Protein AF-G0QEQ3-F1 (afdb_monomer_lite)

Structure (mmCIF, N/CA/C/O backbone):
data_AF-G0QEQ3-F1
#
_entry.id   AF-G0QEQ3-F1
#
loop_
_atom_site.group_PDB
_atom_site.id
_atom_site.type_symbol
_atom_site.label_atom_id
_atom_site.label_alt_id
_atom_site.label_comp_id
_atom_site.label_asym_id
_atom_site.label_entity_id
_atom_site.label_seq_id
_atom_site.pdbx_PDB_ins_code
_atom_site.Cartn_x
_atom_site.Cartn_y
_atom_site.Cartn_z
_atom_site.occupancy
_atom_site.B_iso_or_equiv
_atom_site.auth_seq_id
_atom_site.auth_comp_id
_atom_site.auth_asym_id
_atom_site.auth_atom_id
_atom_site.pdbx_PDB_model_num
ATOM 1 N N . PHE A 1 1 ? 14.636 8.320 -9.887 1.00 86.25 1 PHE A N 1
ATOM 2 C CA . PHE A 1 1 ? 13.971 7.640 -8.764 1.00 86.25 1 PHE A CA 1
ATOM 3 C C . PHE A 1 1 ? 12.941 8.553 -8.112 1.00 86.25 1 PHE A C 1
ATOM 5 O O . PHE A 1 1 ? 13.283 9.665 -7.719 1.00 86.25 1 PHE A O 1
ATOM 12 N N . PHE A 1 2 ? 11.698 8.085 -8.017 1.00 93.50 2 PHE A N 1
ATOM 13 C CA . PHE A 1 2 ? 10.614 8.705 -7.258 1.00 93.50 2 PHE A CA 1
ATOM 14 C C . PHE A 1 2 ? 10.018 7.631 -6.348 1.00 93.50 2 PHE A C 1
ATOM 16 O O . PHE A 1 2 ? 9.804 6.509 -6.794 1.00 93.50 2 PHE A O 1
ATOM 23 N N . ALA A 1 3 ? 9.765 7.975 -5.089 1.00 95.00 3 ALA A N 1
ATOM 24 C CA . ALA A 1 3 ? 9.077 7.113 -4.143 1.00 95.00 3 ALA A CA 1
ATOM 25 C C . ALA A 1 3 ? 8.205 7.965 -3.224 1.00 95.00 3 ALA A C 1
ATOM 27 O O . ALA A 1 3 ? 8.575 9.081 -2.850 1.00 95.00 3 ALA A O 1
ATOM 28 N N . VAL A 1 4 ? 7.052 7.418 -2.855 1.00 96.12 4 VAL A N 1
ATOM 29 C CA . VAL A 1 4 ? 6.085 8.043 -1.957 1.00 96.12 4 VAL A CA 1
ATOM 30 C C . VAL A 1 4 ? 5.490 6.970 -1.051 1.00 96.12 4 VAL A C 1
ATOM 32 O O . VAL A 1 4 ? 5.276 5.843 -1.483 1.00 96.12 4 VAL A O 1
ATOM 35 N N . VAL A 1 5 ? 5.245 7.322 0.212 1.00 96.06 5 VAL A N 1
ATOM 36 C CA . VAL A 1 5 ? 4.619 6.441 1.205 1.00 96.06 5 VAL A CA 1
ATOM 37 C C . VAL A 1 5 ? 3.366 7.119 1.740 1.00 96.06 5 VAL A C 1
ATOM 39 O O . VAL A 1 5 ? 3.418 8.256 2.218 1.00 96.06 5 VAL A O 1
ATOM 42 N N . PHE A 1 6 ? 2.240 6.411 1.689 1.00 96.06 6 PHE A N 1
ATOM 43 C CA . PHE A 1 6 ? 0.956 6.887 2.187 1.00 96.06 6 PHE A CA 1
ATOM 44 C C . PHE A 1 6 ? 0.639 6.280 3.556 1.00 96.06 6 PHE A C 1
ATOM 46 O O . PHE A 1 6 ? 0.188 5.149 3.658 1.00 96.06 6 PHE A O 1
ATOM 53 N N . MET A 1 7 ? 0.812 7.060 4.623 1.00 95.62 7 MET A N 1
ATOM 54 C CA . MET A 1 7 ? 0.607 6.577 6.002 1.00 95.62 7 MET A CA 1
ATOM 55 C C . MET A 1 7 ? -0.842 6.673 6.502 1.00 95.62 7 MET A C 1
ATOM 57 O O . MET A 1 7 ? -1.143 6.292 7.629 1.00 95.62 7 MET A O 1
ATOM 61 N N . GLN A 1 8 ? -1.744 7.295 5.742 1.00 94.75 8 GLN A N 1
ATOM 62 C CA . GLN A 1 8 ? -3.052 7.663 6.288 1.00 94.75 8 GLN A CA 1
ATOM 63 C C . GLN A 1 8 ? -3.993 6.461 6.426 1.00 94.75 8 GLN A C 1
ATOM 65 O O . GLN A 1 8 ? -4.757 6.404 7.387 1.00 94.75 8 GLN A O 1
ATOM 70 N N . LEU A 1 9 ? -3.919 5.505 5.495 1.00 95.06 9 LEU A N 1
ATOM 71 C CA . LEU A 1 9 ? -4.742 4.296 5.527 1.00 95.06 9 LEU A CA 1
ATOM 72 C C . LEU A 1 9 ? -4.409 3.422 6.744 1.00 95.06 9 LEU A C 1
ATOM 74 O O . LEU A 1 9 ? -5.322 2.917 7.392 1.00 95.06 9 LEU A O 1
ATOM 78 N N . ASP A 1 10 ? -3.126 3.339 7.094 1.00 95.06 10 ASP A N 1
ATOM 79 C CA . ASP A 1 10 ? -2.622 2.684 8.303 1.00 95.06 10 ASP A CA 1
ATOM 80 C C . ASP A 1 10 ? -3.246 3.280 9.578 1.00 95.06 10 ASP A C 1
ATOM 82 O O . ASP A 1 10 ? -3.951 2.609 10.332 1.00 95.06 10 ASP A O 1
ATOM 86 N N . ARG A 1 11 ? -3.111 4.597 9.755 1.00 94.50 11 ARG A N 1
ATOM 87 C CA . ARG A 1 11 ? -3.634 5.303 10.935 1.00 94.50 11 ARG A CA 1
ATOM 88 C C . ARG A 1 11 ? -5.143 5.182 11.074 1.00 94.50 11 ARG A C 1
ATOM 90 O O . ARG A 1 11 ? -5.646 4.995 12.176 1.00 94.50 11 ARG A O 1
ATOM 97 N N . VAL A 1 12 ? -5.878 5.331 9.974 1.00 96.12 12 VAL A N 1
ATOM 98 C CA . VAL A 1 12 ? -7.339 5.197 10.003 1.00 96.12 12 VAL A CA 1
ATOM 99 C C . VAL A 1 12 ? -7.726 3.768 10.371 1.00 96.12 12 VAL A C 1
ATOM 101 O O . VAL A 1 12 ? -8.605 3.585 11.209 1.00 96.12 12 VAL A O 1
ATOM 104 N N . SER A 1 13 ? -7.040 2.773 9.809 1.00 95.75 13 SER A N 1
ATOM 105 C CA . SER A 1 13 ? -7.289 1.364 10.115 1.00 95.75 13 SER A CA 1
ATOM 106 C C . SER A 1 13 ? -7.010 1.042 11.578 1.00 95.75 13 SER A C 1
ATOM 108 O O . SER A 1 13 ? -7.795 0.335 12.191 1.00 95.75 13 SER A O 1
ATOM 110 N N . HIS A 1 14 ? -5.990 1.636 12.194 1.00 95.44 14 HIS A N 1
ATOM 111 C CA . HIS A 1 14 ? -5.749 1.475 13.626 1.00 95.44 14 HIS A CA 1
ATOM 112 C C . HIS A 1 14 ? -6.899 1.962 14.515 1.00 95.44 14 HIS A C 1
ATOM 114 O O . HIS A 1 14 ? -7.240 1.280 15.478 1.00 95.44 14 HIS A O 1
ATOM 120 N N . PHE A 1 15 ? -7.498 3.119 14.222 1.00 95.94 15 PHE A N 1
ATOM 121 C CA . PHE A 1 15 ? -8.515 3.728 15.095 1.00 95.94 15 PHE A CA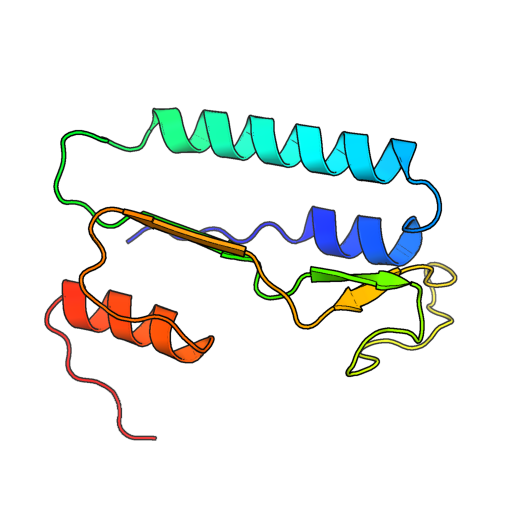 1
ATOM 122 C C . PHE A 1 15 ? -9.960 3.366 14.747 1.00 95.94 15 PHE A C 1
ATOM 124 O O . PHE A 1 15 ? -10.826 3.524 15.599 1.00 95.94 15 PHE A O 1
ATOM 131 N N . TYR A 1 16 ? -10.225 2.931 13.515 1.00 96.56 16 TYR A N 1
ATOM 132 C CA . TYR A 1 16 ? -11.586 2.744 13.007 1.00 96.56 16 TYR A CA 1
ATOM 133 C C . TYR A 1 16 ? -11.784 1.408 12.291 1.00 96.56 16 TYR A C 1
ATOM 135 O O . TYR A 1 16 ? -12.660 1.283 11.435 1.00 96.56 16 TYR A O 1
ATOM 143 N N . TRP A 1 17 ? -10.956 0.405 12.590 1.00 96.12 17 TRP A N 1
ATOM 144 C CA . TRP A 1 17 ? -11.026 -0.902 11.942 1.00 96.12 17 TRP A CA 1
ATOM 145 C C . TRP A 1 17 ? -12.425 -1.512 11.962 1.00 96.12 17 TRP A C 1
ATOM 147 O O . TRP A 1 17 ? -12.801 -2.199 11.011 1.00 96.12 17 TRP A O 1
ATOM 157 N N . ASN A 1 18 ? -13.195 -1.293 13.028 1.00 95.88 18 ASN A N 1
ATOM 158 C CA . ASN A 1 18 ? -14.517 -1.884 13.186 1.00 95.88 18 ASN A CA 1
ATOM 159 C C . ASN A 1 18 ? -15.606 -1.163 12.382 1.00 95.88 18 ASN A C 1
ATOM 161 O O . ASN A 1 18 ? -16.659 -1.752 12.126 1.00 95.88 18 ASN A O 1
ATOM 165 N N . ASP A 1 19 ? -15.342 0.048 11.888 1.00 97.69 19 ASP A N 1
ATOM 166 C CA . ASP A 1 19 ? -16.189 0.735 10.915 1.00 97.69 19 ASP A CA 1
ATOM 167 C C . ASP A 1 19 ? -15.795 0.335 9.482 1.00 97.69 19 ASP A C 1
ATOM 169 O O . ASP A 1 19 ? -15.066 1.030 8.772 1.00 97.69 19 ASP A O 1
ATOM 173 N N . LYS A 1 20 ? -16.268 -0.838 9.045 1.00 96.38 20 LYS A N 1
ATOM 174 C CA . LYS A 1 20 ? -15.904 -1.404 7.733 1.00 96.38 20 LYS A CA 1
ATOM 175 C C . LYS A 1 20 ? -16.331 -0.528 6.550 1.00 96.38 20 LYS A C 1
ATOM 177 O O . LYS A 1 20 ? -15.663 -0.568 5.516 1.00 96.38 20 LYS A O 1
ATOM 182 N N . ASP A 1 21 ? -17.392 0.265 6.696 1.00 98.31 21 ASP A N 1
ATOM 183 C CA . ASP A 1 21 ? -17.839 1.193 5.654 1.00 98.31 21 ASP A CA 1
ATOM 184 C C . ASP A 1 21 ? -16.866 2.373 5.523 1.00 98.31 21 ASP A C 1
ATOM 186 O O . ASP A 1 21 ? -16.453 2.704 4.407 1.00 98.31 21 ASP A O 1
ATOM 190 N N . LEU A 1 22 ? -16.432 2.949 6.651 1.00 97.94 22 LEU A N 1
ATOM 191 C CA . LEU A 1 22 ? -15.403 3.989 6.671 1.00 97.94 22 LEU A CA 1
ATOM 192 C C . LEU A 1 22 ? -14.078 3.468 6.106 1.00 97.94 22 LEU A C 1
ATOM 194 O O . LEU A 1 22 ? -13.482 4.118 5.247 1.00 97.94 22 LEU A O 1
ATOM 198 N N . ILE A 1 23 ? -13.628 2.286 6.537 1.00 97.81 23 ILE A N 1
ATOM 199 C CA . ILE A 1 23 ? -12.398 1.670 6.021 1.00 97.81 23 ILE A CA 1
ATOM 200 C C . ILE A 1 23 ? -12.479 1.501 4.504 1.00 97.81 23 ILE A C 1
ATOM 202 O O . ILE A 1 23 ? -11.574 1.936 3.790 1.00 97.81 23 ILE A O 1
ATOM 206 N N . LEU A 1 24 ? -13.578 0.949 3.984 1.00 98.00 24 LEU A N 1
ATOM 207 C CA . LEU A 1 24 ? -13.765 0.788 2.544 1.00 98.00 24 LEU A CA 1
ATOM 208 C C . LEU A 1 24 ? -13.732 2.129 1.793 1.00 98.00 24 LEU A C 1
ATOM 210 O O . LEU A 1 24 ? -13.182 2.198 0.693 1.00 98.00 24 LEU A O 1
ATOM 214 N N . GLU A 1 25 ? -14.294 3.198 2.362 1.00 98.38 25 GLU A N 1
ATOM 215 C CA . GLU A 1 25 ? -14.198 4.540 1.778 1.00 98.38 25 GLU A CA 1
ATOM 216 C C . GLU A 1 25 ? -12.738 5.001 1.661 1.00 98.38 25 GLU A C 1
ATOM 218 O O . GLU A 1 25 ? -12.337 5.522 0.620 1.00 98.38 25 GLU A O 1
ATOM 223 N N . TRP A 1 26 ? -11.922 4.777 2.690 1.00 97.94 26 TRP A N 1
ATOM 224 C CA . TRP A 1 26 ? -10.505 5.142 2.671 1.00 97.94 26 TRP A CA 1
ATOM 225 C C . TRP A 1 26 ? -9.683 4.322 1.675 1.00 97.94 26 TRP A C 1
ATOM 227 O O . TRP A 1 26 ? -8.842 4.898 0.984 1.00 97.94 26 TRP A O 1
ATOM 237 N N . TYR A 1 27 ? -9.961 3.023 1.532 1.00 97.06 27 TYR A N 1
ATOM 238 C CA . TYR A 1 27 ? -9.353 2.207 0.474 1.00 97.06 27 TYR A CA 1
ATOM 239 C C . TYR A 1 27 ? -9.707 2.737 -0.923 1.00 97.06 27 TYR A C 1
ATOM 241 O O . TYR A 1 27 ? -8.826 2.848 -1.768 1.00 97.06 27 TYR A O 1
ATOM 249 N N . ARG A 1 28 ? -10.963 3.146 -1.160 1.00 98.38 28 ARG A N 1
ATOM 250 C CA . ARG A 1 28 ? -11.378 3.753 -2.440 1.00 98.38 28 ARG A CA 1
ATOM 251 C C . ARG A 1 28 ? -10.668 5.075 -2.729 1.00 98.38 28 ARG A C 1
ATOM 253 O O . ARG A 1 28 ? -10.266 5.301 -3.861 1.00 98.38 28 ARG A O 1
ATOM 260 N N . LYS A 1 29 ? -10.489 5.934 -1.719 1.00 97.88 29 LYS A N 1
ATOM 261 C CA . LYS A 1 29 ? -9.714 7.179 -1.878 1.00 97.88 29 LYS A CA 1
ATOM 262 C C . LYS A 1 29 ? -8.253 6.889 -2.229 1.00 97.88 29 LYS A C 1
ATOM 264 O O . LYS A 1 29 ? -7.670 7.610 -3.026 1.00 97.88 29 LYS A O 1
ATOM 269 N N . MET A 1 30 ? -7.660 5.855 -1.627 1.00 96.75 30 MET A N 1
ATOM 270 C CA . MET A 1 30 ? -6.286 5.456 -1.940 1.00 96.75 30 MET A CA 1
ATOM 271 C C . MET A 1 30 ? -6.163 4.927 -3.372 1.00 96.75 30 MET A C 1
ATOM 273 O O . MET A 1 30 ? -5.212 5.274 -4.061 1.00 96.75 30 MET A O 1
ATOM 277 N N . ASP A 1 31 ? -7.136 4.131 -3.818 1.00 97.31 31 ASP A N 1
ATOM 278 C CA . ASP A 1 31 ? -7.219 3.629 -5.194 1.00 97.31 31 ASP A CA 1
ATOM 279 C C . ASP A 1 31 ? -7.331 4.773 -6.217 1.00 97.31 31 ASP A C 1
ATOM 281 O O . ASP A 1 31 ? -6.594 4.789 -7.197 1.00 97.31 31 ASP A O 1
ATOM 285 N N . GLU A 1 32 ? -8.165 5.784 -5.946 1.00 98.25 32 GLU A N 1
ATOM 286 C CA . GLU A 1 32 ? -8.279 6.994 -6.776 1.00 98.25 32 GLU A CA 1
ATOM 287 C C . GLU A 1 32 ? -6.945 7.755 -6.863 1.00 98.25 32 GLU A C 1
ATOM 289 O O . GLU A 1 32 ? -6.465 8.028 -7.961 1.00 98.25 32 GLU A O 1
ATOM 294 N N . VAL A 1 33 ? -6.293 8.017 -5.722 1.00 97.50 33 VAL A N 1
ATOM 295 C CA . VAL A 1 33 ? -4.981 8.692 -5.673 1.00 97.50 33 VAL A CA 1
ATOM 296 C C . VAL A 1 33 ? -3.900 7.887 -6.399 1.00 97.50 33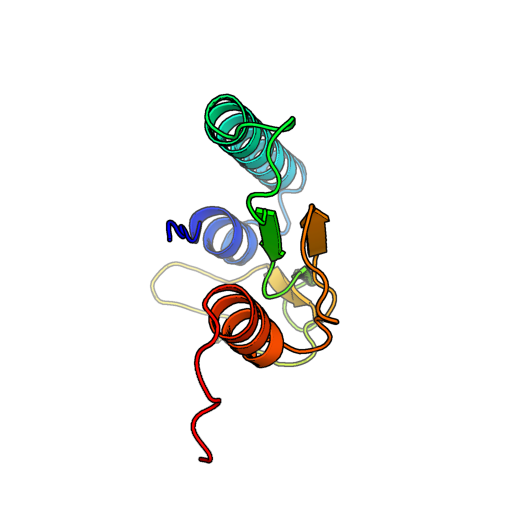 VAL A C 1
ATOM 298 O O . VAL A 1 33 ? -3.066 8.461 -7.100 1.00 97.50 33 VAL A O 1
ATOM 301 N N . LEU A 1 34 ? -3.892 6.561 -6.244 1.00 96.94 34 LEU A N 1
ATOM 302 C CA . LEU A 1 34 ? -2.974 5.692 -6.975 1.00 96.94 34 LEU A CA 1
ATOM 303 C C . LEU A 1 34 ? -3.247 5.762 -8.482 1.00 96.94 34 LEU A C 1
ATOM 305 O O . LEU A 1 34 ? -2.300 5.875 -9.255 1.00 96.94 34 LEU A O 1
ATOM 309 N N . GLY A 1 35 ? -4.516 5.743 -8.892 1.00 98.00 35 GLY A N 1
ATOM 310 C CA . GLY A 1 35 ? -4.929 5.921 -10.282 1.00 98.00 35 GLY A CA 1
ATOM 311 C C . GLY A 1 35 ? -4.394 7.220 -10.882 1.00 98.00 35 GLY A C 1
ATOM 312 O O . GLY A 1 35 ? -3.730 7.174 -11.914 1.00 98.00 35 GLY A O 1
ATOM 313 N N . GLU A 1 36 ? -4.592 8.349 -10.196 1.00 97.94 36 GLU A N 1
ATOM 314 C CA . GLU A 1 36 ? -4.070 9.661 -10.610 1.00 97.94 36 GLU A CA 1
ATOM 315 C C . GLU A 1 36 ? -2.537 9.666 -10.734 1.00 97.94 36 GLU A C 1
ATOM 317 O O . GLU A 1 36 ? -1.985 10.195 -11.698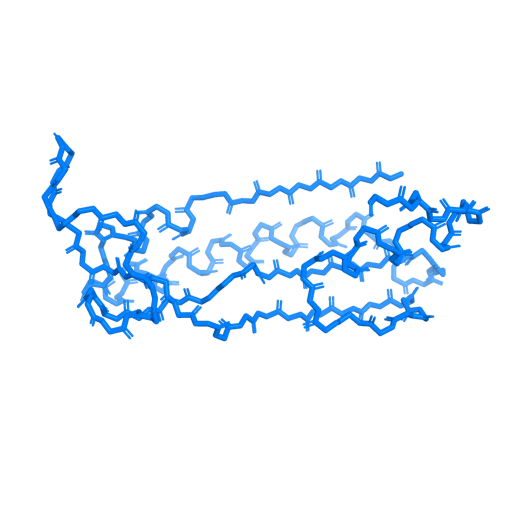 1.00 97.94 36 GLU A O 1
ATOM 322 N N . LEU A 1 37 ? -1.819 9.045 -9.791 1.00 96.69 37 LEU A N 1
ATOM 323 C CA . LEU A 1 37 ? -0.360 8.929 -9.878 1.00 96.69 37 LEU A CA 1
ATOM 324 C C . LEU A 1 37 ? 0.085 8.094 -11.082 1.00 96.69 37 LEU A C 1
ATOM 326 O O . LEU A 1 37 ? 1.073 8.435 -11.736 1.00 96.69 37 LEU A O 1
ATOM 330 N N . LEU A 1 38 ? -0.632 7.010 -11.377 1.00 96.88 38 LEU A N 1
ATOM 331 C CA . LEU A 1 38 ? -0.321 6.122 -12.493 1.00 96.88 38 LEU A CA 1
ATOM 332 C C . LEU A 1 38 ? -0.572 6.777 -13.858 1.00 96.88 38 LEU A C 1
ATOM 334 O O . LEU A 1 38 ? 0.077 6.379 -14.821 1.00 96.88 38 LEU A O 1
ATOM 338 N N . GLU A 1 39 ? -1.408 7.816 -13.962 1.00 97.31 39 GLU A N 1
ATOM 339 C CA . GLU A 1 39 ? -1.548 8.606 -15.202 1.00 97.31 39 GLU A CA 1
ATOM 340 C C . GLU A 1 39 ? -0.233 9.278 -15.633 1.00 97.31 39 GLU A C 1
ATOM 342 O O . GLU A 1 39 ? -0.044 9.595 -16.809 1.00 97.31 39 GLU A O 1
ATOM 347 N N . HIS A 1 40 ? 0.689 9.494 -14.692 1.00 95.50 40 HIS A N 1
ATOM 348 C CA . HIS A 1 40 ? 2.004 10.076 -14.954 1.00 95.50 40 HIS A CA 1
ATOM 349 C C . HIS A 1 40 ? 3.091 9.039 -15.257 1.00 95.50 40 HIS A C 1
ATOM 351 O O . HIS A 1 40 ? 4.217 9.422 -15.585 1.00 95.50 40 HIS A O 1
ATOM 357 N N . TYR A 1 41 ? 2.782 7.748 -15.144 1.00 95.69 41 TYR A N 1
ATOM 358 C CA . TYR A 1 41 ? 3.708 6.670 -15.461 1.00 95.69 41 TYR A CA 1
ATOM 359 C C . TYR A 1 41 ? 3.561 6.248 -16.930 1.00 95.69 41 TYR A C 1
ATOM 361 O O . TYR A 1 41 ? 2.464 5.962 -17.411 1.00 95.69 41 TYR A O 1
ATOM 369 N N . ASP A 1 42 ? 4.682 6.195 -17.653 1.00 96.00 42 ASP A N 1
ATOM 370 C CA . ASP A 1 42 ? 4.712 5.726 -19.038 1.00 96.00 42 ASP A CA 1
ATOM 371 C C . ASP A 1 42 ? 4.701 4.191 -19.080 1.00 96.00 42 ASP A C 1
ATOM 373 O O . ASP A 1 42 ? 5.738 3.534 -18.964 1.00 96.00 42 ASP A O 1
ATOM 377 N N . PHE A 1 43 ? 3.510 3.615 -19.252 1.00 95.62 43 PHE A N 1
ATOM 378 C CA . PHE A 1 43 ? 3.311 2.166 -19.301 1.00 95.62 43 PHE A CA 1
ATOM 379 C C . PHE A 1 43 ? 3.937 1.472 -20.519 1.00 95.62 43 PHE A C 1
ATOM 381 O O . PHE A 1 43 ? 4.054 0.241 -20.483 1.00 95.62 43 PHE A O 1
ATOM 388 N N . ASP A 1 44 ? 4.323 2.209 -21.560 1.00 96.25 44 ASP A N 1
ATOM 389 C CA . ASP A 1 44 ? 5.000 1.659 -22.740 1.00 96.25 44 ASP A CA 1
ATOM 390 C C . ASP A 1 44 ? 6.533 1.699 -22.601 1.00 96.25 44 ASP A C 1
ATOM 392 O O . ASP A 1 44 ? 7.245 1.148 -23.443 1.00 96.25 44 ASP A O 1
ATOM 396 N N . SER A 1 45 ? 7.047 2.325 -21.537 1.00 95.38 45 SER A N 1
ATOM 397 C CA . SER A 1 45 ? 8.473 2.348 -21.212 1.00 95.38 45 SER A CA 1
ATOM 398 C C . SER A 1 45 ? 8.938 1.088 -20.470 1.00 95.38 45 SER A C 1
ATOM 400 O O . SER A 1 45 ? 8.138 0.320 -19.925 1.00 95.38 45 SER A O 1
ATOM 402 N N . ASP A 1 46 ? 10.260 0.920 -20.397 1.00 93.56 46 ASP A N 1
ATOM 403 C CA . ASP A 1 46 ? 10.927 -0.107 -19.587 1.00 93.56 46 ASP A CA 1
ATOM 404 C C . ASP A 1 46 ? 11.212 0.369 -18.145 1.00 93.56 46 ASP A C 1
ATOM 406 O O . ASP A 1 46 ? 11.905 -0.312 -17.391 1.00 93.56 46 ASP A O 1
ATOM 410 N N . GLU A 1 47 ? 10.695 1.535 -17.732 1.00 94.19 47 GLU A N 1
ATOM 411 C CA . GLU A 1 47 ? 10.917 2.051 -16.377 1.00 94.19 47 GLU A CA 1
ATOM 412 C C . GLU A 1 47 ? 10.244 1.141 -15.334 1.00 94.19 47 GLU A C 1
ATOM 414 O O . GLU A 1 47 ? 9.094 0.730 -15.531 1.00 94.19 47 GLU A O 1
ATOM 419 N N . PRO A 1 48 ? 10.913 0.815 -14.216 1.00 95.75 48 PRO A N 1
ATOM 420 C CA . PRO A 1 48 ? 10.355 -0.051 -13.189 1.00 95.75 48 PRO A CA 1
ATOM 421 C C . PRO A 1 48 ? 9.228 0.644 -12.418 1.00 95.75 48 PRO A C 1
ATOM 423 O O . PRO A 1 48 ? 9.331 1.811 -12.034 1.00 95.75 48 PRO A O 1
ATOM 426 N N . LEU A 1 49 ? 8.168 -0.108 -12.127 1.00 97.31 49 LEU A N 1
ATOM 427 C CA . LEU A 1 49 ? 7.088 0.285 -11.224 1.00 97.31 49 LEU A CA 1
ATOM 428 C C . LEU A 1 49 ? 6.953 -0.761 -10.121 1.00 97.31 49 LEU A C 1
ATOM 430 O O . LEU A 1 49 ? 6.816 -1.954 -10.396 1.00 97.31 49 LEU A O 1
ATOM 434 N N . ILE A 1 50 ? 6.945 -0.291 -8.876 1.00 97.38 50 ILE A N 1
ATOM 435 C CA . ILE A 1 50 ? 6.666 -1.097 -7.690 1.00 97.38 50 ILE A CA 1
ATOM 436 C C . ILE A 1 50 ? 5.565 -0.388 -6.905 1.00 97.38 50 ILE A C 1
ATOM 438 O O . ILE A 1 50 ? 5.740 0.752 -6.476 1.00 97.38 50 ILE A O 1
ATOM 442 N N . VAL A 1 51 ? 4.443 -1.074 -6.707 1.00 97.19 51 VAL A N 1
ATOM 443 C CA . VAL A 1 51 ? 3.386 -0.677 -5.773 1.00 97.19 51 VAL A CA 1
ATOM 444 C C . VAL A 1 51 ? 3.317 -1.750 -4.699 1.00 97.19 51 VAL A C 1
ATOM 446 O O . VAL A 1 51 ? 3.091 -2.919 -5.009 1.00 97.19 51 VAL A O 1
ATOM 449 N N . LEU A 1 52 ? 3.534 -1.367 -3.443 1.00 96.56 52 LEU A N 1
ATOM 450 C CA . LEU A 1 52 ? 3.553 -2.310 -2.332 1.00 96.56 52 LEU A CA 1
ATOM 451 C C . LEU A 1 52 ? 2.859 -1.756 -1.089 1.00 96.56 52 LEU A C 1
ATOM 453 O O . LEU A 1 52 ? 2.812 -0.543 -0.884 1.00 96.56 52 LEU A O 1
ATOM 457 N N . SER A 1 53 ? 2.365 -2.670 -0.259 1.00 95.25 53 SER A N 1
ATOM 458 C CA . SER A 1 53 ? 2.070 -2.436 1.155 1.00 95.25 53 SER A CA 1
ATOM 459 C C . SER A 1 53 ? 3.149 -3.133 1.974 1.00 95.25 53 SER A C 1
ATOM 461 O O . SER A 1 53 ? 3.577 -4.220 1.603 1.00 95.25 53 SER A O 1
ATOM 463 N N . ASP A 1 54 ? 3.611 -2.538 3.065 1.00 91.69 54 ASP A N 1
ATOM 464 C CA . ASP A 1 54 ? 4.587 -3.162 3.967 1.00 91.69 54 ASP A CA 1
ATOM 465 C C . ASP A 1 54 ? 3.937 -4.185 4.910 1.00 91.69 54 ASP A C 1
ATOM 467 O O . ASP A 1 54 ? 4.602 -5.109 5.377 1.00 91.69 54 ASP A O 1
ATOM 471 N N . HIS A 1 55 ? 2.631 -4.050 5.149 1.00 92.81 55 HIS A N 1
ATOM 472 C CA . HIS A 1 55 ? 1.805 -5.008 5.880 1.00 92.81 55 HIS A CA 1
ATOM 473 C C . HIS A 1 55 ? 0.322 -4.898 5.491 1.00 92.81 55 HIS A C 1
ATOM 475 O O . HIS A 1 55 ? -0.086 -4.038 4.706 1.00 92.81 55 HIS A O 1
ATOM 481 N N . GLY A 1 56 ? -0.498 -5.779 6.053 1.00 93.12 56 GLY A N 1
ATOM 482 C CA . GLY A 1 56 ? -1.955 -5.746 5.984 1.00 93.12 56 GLY A CA 1
ATOM 483 C C . GLY A 1 56 ? -2.560 -5.327 7.320 1.00 93.12 56 GLY A C 1
ATOM 484 O O . GLY A 1 56 ? -1.861 -4.848 8.216 1.00 93.12 56 GLY A O 1
ATOM 485 N N . PHE A 1 57 ? -3.865 -5.547 7.483 1.00 94.06 57 PHE A N 1
ATOM 486 C CA . PHE A 1 57 ? -4.585 -5.243 8.721 1.00 94.06 57 PHE A CA 1
ATOM 487 C C . PHE A 1 57 ? -5.478 -6.394 9.184 1.00 94.06 57 PHE A C 1
ATOM 489 O O . PHE A 1 57 ? -6.096 -7.092 8.379 1.00 94.06 57 PHE A O 1
ATOM 496 N N . ALA A 1 58 ? -5.562 -6.552 10.502 1.00 93.12 58 ALA A N 1
ATOM 497 C CA . ALA A 1 58 ? -6.425 -7.485 11.210 1.00 93.12 58 ALA A CA 1
ATOM 498 C C . ALA A 1 58 ? -7.077 -6.802 12.421 1.00 93.12 58 ALA A C 1
ATOM 500 O O . ALA A 1 58 ? -6.774 -5.655 12.752 1.00 93.12 58 ALA A O 1
ATOM 501 N N . GLU A 1 59 ? -7.994 -7.512 13.083 1.00 93.38 59 GLU A N 1
ATOM 502 C CA . GLU A 1 59 ? -8.561 -7.048 14.353 1.00 93.38 59 GLU A CA 1
ATOM 503 C C . GLU A 1 59 ? -7.455 -6.840 15.392 1.00 93.38 59 GLU A C 1
ATOM 505 O O . GLU A 1 59 ? -6.468 -7.583 15.422 1.00 93.38 59 GLU A O 1
ATOM 510 N N . PHE A 1 60 ? -7.637 -5.865 16.282 1.00 91.81 60 PHE A N 1
ATOM 511 C CA . PHE A 1 60 ? -6.711 -5.655 17.384 1.00 91.81 60 PHE A CA 1
ATOM 512 C C . PHE A 1 60 ? -6.454 -6.951 18.174 1.00 91.81 60 PHE A C 1
ATOM 514 O O . PHE A 1 60 ? -7.380 -7.670 18.560 1.00 91.81 60 PHE A O 1
ATOM 521 N N . GLY A 1 61 ? -5.175 -7.263 18.407 1.00 87.69 61 GLY A N 1
ATOM 522 C CA . GLY A 1 61 ? -4.744 -8.483 19.095 1.00 87.69 61 GLY A CA 1
ATOM 523 C C . GLY A 1 61 ? -4.755 -9.758 18.240 1.00 87.69 61 GLY A C 1
ATOM 524 O O . GLY A 1 61 ? -4.378 -10.816 18.740 1.00 87.69 61 GLY A O 1
ATOM 525 N N . GLN A 1 62 ? -5.162 -9.681 16.968 1.00 88.62 62 GLN A N 1
ATOM 526 C CA . GLN A 1 62 ? -5.001 -10.768 15.992 1.00 88.62 62 GLN A CA 1
ATOM 527 C C . GLN A 1 62 ? -3.747 -10.609 15.127 1.00 88.62 62 GLN A C 1
ATOM 529 O O . GLN A 1 62 ? -3.400 -11.529 14.386 1.00 88.62 62 GLN A O 1
ATOM 534 N N . GLY A 1 63 ? -3.064 -9.467 15.224 1.00 82.75 63 GLY A N 1
ATOM 535 C CA . GLY A 1 63 ? -1.791 -9.253 14.558 1.00 82.75 63 GLY A CA 1
ATOM 536 C C . GLY A 1 63 ? -0.703 -10.189 15.081 1.00 82.75 63 GLY A C 1
ATOM 537 O O . GLY A 1 63 ? -0.673 -10.555 16.258 1.00 82.75 63 GLY A O 1
ATOM 538 N N . ARG A 1 64 ? 0.224 -10.581 14.199 1.00 78.06 64 ARG A N 1
ATOM 539 C CA . ARG A 1 64 ? 1.359 -11.448 14.569 1.00 78.06 64 ARG A CA 1
ATOM 540 C C . ARG A 1 64 ? 2.261 -10.788 15.612 1.00 78.06 64 ARG A C 1
ATOM 542 O O . ARG A 1 64 ? 2.830 -11.470 16.465 1.00 78.06 64 ARG A O 1
ATOM 549 N N . VAL A 1 65 ? 2.408 -9.470 15.518 1.00 75.56 65 VAL A N 1
ATOM 550 C CA . VAL A 1 65 ? 3.162 -8.643 16.454 1.00 75.56 65 VAL A CA 1
ATOM 551 C C . VAL A 1 65 ? 2.308 -7.435 16.785 1.00 75.56 65 VAL A C 1
ATOM 553 O O . VAL A 1 65 ? 1.981 -6.660 15.896 1.00 75.56 65 VAL A O 1
ATOM 556 N N . GLN A 1 66 ? 2.003 -7.260 18.067 1.00 77.94 66 GLN A N 1
ATOM 557 C CA . GLN A 1 66 ? 1.367 -6.043 18.544 1.00 77.94 66 GLN A CA 1
ATOM 558 C C . GLN A 1 66 ? 2.400 -4.913 18.553 1.00 77.94 66 GLN A C 1
ATOM 560 O O . GLN A 1 66 ? 3.336 -4.919 19.359 1.00 77.94 66 GLN A O 1
ATOM 565 N N . THR A 1 67 ? 2.243 -3.951 17.648 1.00 72.25 67 THR A N 1
ATOM 566 C CA . THR A 1 67 ? 3.183 -2.829 17.492 1.00 72.25 67 THR A CA 1
ATOM 567 C C . THR A 1 67 ? 2.859 -1.661 18.424 1.00 72.25 67 THR A C 1
ATOM 569 O O . THR A 1 67 ? 3.761 -0.915 18.814 1.00 72.25 67 THR A O 1
ATOM 572 N N . LEU A 1 68 ? 1.592 -1.524 18.837 1.00 81.88 68 LEU A N 1
ATOM 573 C CA . LEU A 1 68 ? 1.085 -0.406 19.635 1.00 81.88 68 LEU A CA 1
ATOM 574 C 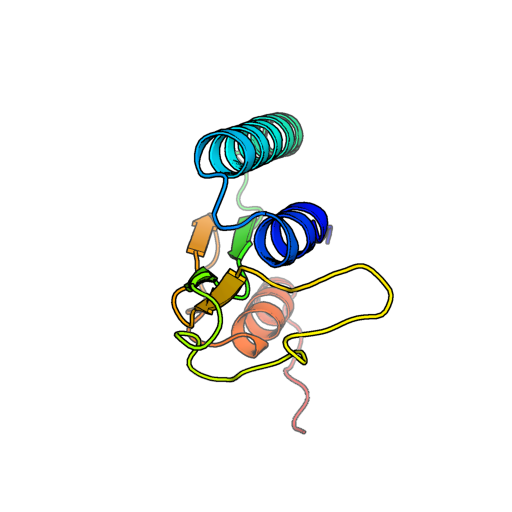C . LEU A 1 68 ? 0.234 -0.866 20.836 1.00 81.88 68 LEU A C 1
ATOM 576 O O . LEU A 1 68 ? -0.423 -1.910 20.781 1.00 81.88 68 LEU A O 1
ATOM 580 N N . PRO A 1 69 ? 0.213 -0.100 21.947 1.00 86.19 69 PRO A N 1
ATOM 581 C CA . PRO A 1 69 ? -0.680 -0.383 23.069 1.00 86.19 69 PRO A CA 1
ATOM 582 C C . PRO A 1 69 ? -2.150 -0.168 22.677 1.00 86.19 69 PRO A C 1
ATOM 584 O O . PRO A 1 69 ? -2.455 0.706 21.872 1.00 86.19 69 PRO A O 1
ATOM 587 N N . GLU A 1 70 ? -3.061 -0.925 23.299 1.00 87.75 70 GLU A N 1
ATOM 588 C CA . GLU A 1 70 ? -4.515 -0.820 23.065 1.00 87.75 70 GLU A CA 1
ATOM 589 C C . GLU A 1 70 ? -5.047 0.595 23.323 1.00 87.75 70 GLU A C 1
ATOM 591 O O . GLU A 1 70 ? -5.881 1.094 22.577 1.00 87.75 70 GLU A O 1
ATOM 596 N N . GLU A 1 71 ? -4.541 1.249 24.367 1.00 92.38 71 GLU A N 1
ATOM 597 C CA . GLU A 1 71 ? -4.933 2.598 24.764 1.00 92.38 71 GLU A CA 1
ATOM 598 C C . GLU A 1 71 ? -3.820 3.590 24.422 1.00 92.38 71 GLU A C 1
ATOM 600 O O . GLU A 1 71 ? -2.675 3.454 24.868 1.00 92.38 71 GLU A O 1
ATOM 605 N N . THR A 1 72 ? -4.167 4.629 23.665 1.00 89.25 72 THR A N 1
ATOM 606 C CA . THR A 1 72 ? -3.265 5.731 23.315 1.00 89.25 72 THR A CA 1
ATOM 607 C C . THR A 1 72 ? -3.839 7.057 23.833 1.00 89.25 72 THR A C 1
ATOM 609 O O . THR A 1 72 ? -5.039 7.148 24.104 1.00 89.25 72 THR A O 1
ATOM 612 N N . PRO A 1 73 ? -3.052 8.149 23.906 1.00 91.62 73 PRO A N 1
ATOM 613 C CA . PRO A 1 73 ? -3.591 9.483 24.198 1.00 91.62 73 PRO A CA 1
ATOM 614 C C . PRO A 1 73 ? -4.675 9.966 23.215 1.00 91.62 73 PRO A C 1
ATOM 616 O O . PRO A 1 73 ? -5.342 10.963 23.489 1.00 91.62 73 PRO A O 1
ATOM 619 N N . HIS A 1 74 ? -4.828 9.294 22.071 1.00 87.44 74 HIS A N 1
ATOM 620 C CA . HIS A 1 74 ? -5.753 9.649 20.996 1.00 87.44 74 HIS A CA 1
ATOM 621 C C . HIS A 1 74 ? -6.985 8.740 20.923 1.00 87.44 74 HIS A C 1
ATOM 623 O O . HIS A 1 74 ? -7.877 9.005 20.122 1.00 87.44 74 HIS A O 1
ATOM 629 N N . GLY A 1 75 ? -7.058 7.711 21.770 1.00 90.75 75 GLY A N 1
ATOM 630 C CA . GLY A 1 75 ? -8.157 6.755 21.808 1.00 90.75 75 GLY A CA 1
ATOM 631 C C . GLY A 1 75 ? -7.680 5.309 21.814 1.00 90.75 75 GLY A C 1
ATOM 632 O O . GLY A 1 75 ? -6.476 5.024 21.789 1.00 90.75 75 GLY A O 1
ATOM 633 N N . LYS A 1 76 ? -8.664 4.416 21.848 1.00 93.44 76 LYS A N 1
ATOM 634 C CA . LYS A 1 76 ? -8.477 2.974 21.796 1.00 93.44 76 LYS A CA 1
ATOM 635 C C . LYS A 1 76 ? -8.242 2.513 20.357 1.00 93.44 76 LYS A C 1
ATOM 637 O O . LYS A 1 76 ? -8.911 2.999 19.448 1.00 93.44 76 LYS A O 1
ATOM 642 N N . LEU A 1 77 ? -7.314 1.581 20.169 1.00 93.88 77 LEU A N 1
ATOM 643 C CA . LEU A 1 77 ? -7.073 0.935 18.883 1.00 93.88 77 LEU A CA 1
ATOM 644 C C . LEU A 1 77 ? -8.077 -0.196 18.629 1.00 93.88 77 LEU A C 1
ATOM 646 O O . LEU A 1 77 ? -8.445 -0.946 19.533 1.00 93.88 77 LEU A O 1
ATOM 650 N N . GLU A 1 78 ? -8.497 -0.313 17.375 1.00 94.94 78 GLU A N 1
ATOM 651 C CA . GLU A 1 78 ? -9.438 -1.314 16.867 1.00 94.94 78 GLU A CA 1
ATOM 652 C C . GLU A 1 78 ? -8.776 -2.291 15.885 1.00 94.94 78 GLU A C 1
ATOM 654 O O . GLU A 1 78 ? -9.182 -3.448 15.796 1.00 94.94 78 GLU A O 1
ATOM 659 N N . GLY A 1 79 ? -7.750 -1.833 15.161 1.00 93.69 79 GLY A N 1
ATOM 660 C CA . GLY A 1 79 ? -6.997 -2.626 14.189 1.00 93.69 79 GLY A CA 1
ATOM 661 C C . GLY A 1 79 ? -5.527 -2.773 14.564 1.00 93.69 79 GLY A C 1
ATOM 662 O O . GLY A 1 79 ? -4.956 -1.916 15.245 1.00 93.69 79 GLY A O 1
ATOM 663 N N . ASP A 1 80 ? -4.915 -3.850 14.085 1.00 92.94 80 ASP A N 1
ATOM 664 C CA . ASP A 1 80 ? -3.490 -4.149 14.240 1.00 92.94 80 ASP A CA 1
ATOM 665 C C . ASP A 1 80 ? -2.924 -4.766 12.951 1.00 92.94 80 ASP A C 1
ATOM 667 O O . ASP A 1 80 ? -3.667 -5.095 12.022 1.00 92.94 80 ASP A O 1
ATOM 671 N N . HIS A 1 81 ? -1.605 -4.898 12.868 1.00 93.56 81 HIS A N 1
ATOM 672 C CA . HIS A 1 81 ? -0.930 -5.289 11.634 1.00 93.56 81 HIS A CA 1
ATOM 673 C C . HIS A 1 81 ? -1.152 -6.775 11.323 1.00 93.56 81 HIS A C 1
ATOM 675 O O . HIS A 1 81 ? -0.957 -7.642 12.177 1.00 93.56 81 HIS A O 1
ATOM 681 N N . HIS A 1 82 ? -1.485 -7.084 10.070 1.00 92.56 82 HIS A N 1
ATOM 682 C CA . HIS A 1 82 ? -1.446 -8.445 9.529 1.00 92.56 82 HIS A CA 1
ATOM 683 C C . HIS A 1 82 ? -0.172 -8.643 8.698 1.00 92.56 82 HIS A C 1
ATOM 685 O O . HIS A 1 82 ? 0.302 -7.699 8.076 1.00 92.56 82 HIS A O 1
ATOM 691 N N . GLU A 1 83 ? 0.389 -9.854 8.679 1.00 89.00 83 GLU A N 1
ATOM 692 C CA . GLU A 1 83 ? 1.653 -10.123 7.971 1.00 89.00 83 GLU A CA 1
ATOM 693 C C . GLU A 1 83 ? 1.517 -10.127 6.444 1.00 89.00 83 GLU A C 1
ATOM 695 O O . GLU A 1 83 ? 2.466 -9.778 5.747 1.00 89.00 83 GLU A O 1
ATOM 700 N N . ASP A 1 84 ? 0.339 -10.483 5.929 1.00 90.75 84 ASP A N 1
ATOM 701 C CA . ASP A 1 84 ? 0.064 -10.424 4.493 1.00 90.75 84 ASP A CA 1
ATOM 702 C C . ASP A 1 84 ? 0.141 -8.989 3.975 1.00 90.75 84 ASP A C 1
ATOM 704 O O . ASP A 1 84 ? -0.525 -8.094 4.488 1.00 90.75 84 ASP A O 1
ATOM 708 N N . ALA A 1 85 ? 0.894 -8.808 2.900 1.00 91.94 85 ALA A N 1
ATOM 709 C CA . ALA A 1 85 ? 1.095 -7.546 2.210 1.00 91.94 85 ALA A CA 1
ATOM 710 C C . ALA A 1 85 ? 0.591 -7.629 0.760 1.00 91.94 85 ALA A C 1
ATOM 712 O O . ALA A 1 85 ? 0.178 -8.683 0.271 1.00 91.94 85 ALA A O 1
ATOM 713 N N . VAL A 1 86 ? 0.641 -6.501 0.053 1.00 94.12 86 VAL A N 1
ATOM 714 C CA . VAL A 1 86 ? 0.381 -6.433 -1.390 1.00 94.12 86 VAL A CA 1
ATOM 715 C C . VAL A 1 86 ? 1.681 -6.074 -2.089 1.00 94.12 86 VAL A C 1
ATOM 717 O O . VAL A 1 86 ? 2.371 -5.161 -1.651 1.00 94.12 86 VAL A O 1
ATOM 720 N N . LEU A 1 87 ? 1.983 -6.756 -3.191 1.00 96.38 87 LEU A N 1
ATOM 721 C CA . LEU A 1 87 ? 3.082 -6.423 -4.089 1.00 96.38 87 LEU A CA 1
ATOM 722 C C . LEU A 1 87 ? 2.587 -6.513 -5.534 1.00 96.38 87 LEU A C 1
ATOM 724 O O . LEU A 1 87 ? 2.072 -7.543 -5.966 1.00 96.38 87 LEU A O 1
ATOM 728 N N . ILE A 1 88 ? 2.747 -5.423 -6.276 1.00 96.56 88 ILE A N 1
ATOM 729 C CA . ILE A 1 88 ? 2.460 -5.325 -7.705 1.00 96.56 88 ILE A CA 1
ATOM 730 C C . ILE A 1 88 ? 3.692 -4.717 -8.366 1.00 96.56 88 ILE A C 1
ATOM 732 O O . ILE A 1 88 ? 4.144 -3.637 -7.981 1.00 96.56 88 ILE A O 1
ATOM 736 N N . THR A 1 89 ? 4.228 -5.400 -9.372 1.00 97.12 89 THR A N 1
ATOM 737 C CA . THR A 1 89 ? 5.427 -4.963 -10.088 1.00 97.12 89 THR A CA 1
ATOM 738 C C . THR A 1 89 ? 5.200 -4.925 -11.595 1.00 97.12 89 THR A C 1
ATOM 740 O O . THR A 1 89 ? 4.382 -5.663 -12.151 1.00 97.12 89 THR A O 1
ATOM 743 N N . LYS A 1 90 ? 5.944 -4.049 -12.271 1.00 96.69 90 LYS A N 1
ATOM 744 C CA . LYS A 1 90 ? 6.095 -4.019 -13.729 1.00 96.69 90 LYS A CA 1
ATOM 745 C C . LYS A 1 90 ? 7.533 -3.623 -14.058 1.00 96.69 90 LYS A C 1
ATOM 747 O O . LYS A 1 90 ? 8.062 -2.703 -13.442 1.00 96.69 90 LYS A O 1
ATOM 752 N N . ASN A 1 91 ? 8.143 -4.315 -15.021 1.00 96.00 91 ASN A N 1
ATOM 753 C CA . ASN A 1 91 ? 9.533 -4.104 -15.452 1.00 96.00 91 ASN A CA 1
ATOM 754 C C . ASN A 1 91 ? 10.565 -4.224 -14.309 1.00 96.00 91 ASN A C 1
ATOM 756 O O . ASN A 1 91 ? 11.574 -3.525 -14.291 1.00 96.00 91 ASN A O 1
ATOM 760 N N . VAL A 1 92 ? 10.305 -5.106 -13.341 1.00 96.19 92 VAL A N 1
ATOM 761 C CA . VAL A 1 92 ? 11.234 -5.430 -12.249 1.00 96.19 92 VAL A CA 1
ATOM 762 C C . VAL A 1 92 ? 11.709 -6.863 -12.458 1.00 96.19 92 VAL A C 1
ATOM 764 O O . VAL A 1 92 ? 10.942 -7.796 -12.236 1.00 96.19 92 VAL A O 1
ATOM 767 N N . ASP A 1 93 ? 12.953 -7.033 -12.905 1.00 91.75 93 ASP A N 1
ATOM 768 C CA . ASP A 1 93 ? 13.595 -8.346 -13.098 1.00 91.75 93 ASP A CA 1
ATOM 769 C C . ASP A 1 93 ? 14.392 -8.748 -11.843 1.00 91.75 93 ASP A C 1
ATOM 771 O O . ASP A 1 93 ? 15.578 -9.061 -11.887 1.00 91.75 93 ASP A O 1
ATOM 775 N N . PHE A 1 94 ? 13.738 -8.637 -10.686 1.00 94.56 94 PHE A N 1
ATOM 776 C CA . PHE A 1 94 ? 14.297 -8.938 -9.372 1.00 94.56 94 PHE A CA 1
ATOM 777 C C . PHE A 1 94 ? 13.189 -9.510 -8.484 1.00 94.56 94 PHE A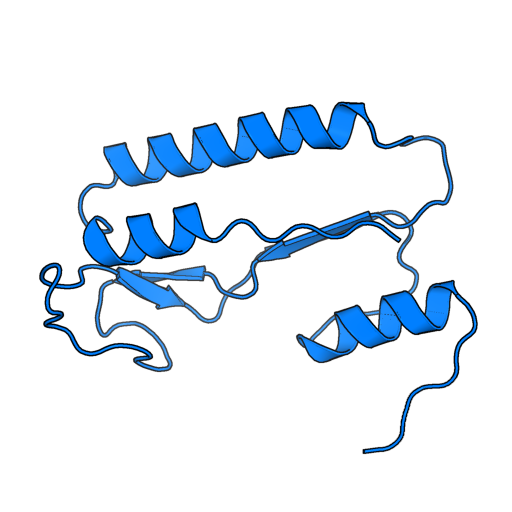 C 1
ATOM 779 O O . PHE A 1 94 ? 12.090 -8.954 -8.424 1.00 94.56 94 PHE A O 1
ATOM 786 N N . GLU A 1 95 ? 13.464 -10.620 -7.804 1.00 95.12 95 GLU A N 1
ATOM 787 C CA . GLU A 1 95 ? 12.518 -11.249 -6.878 1.00 95.12 95 GLU A CA 1
ATOM 788 C C . GLU A 1 95 ? 12.477 -10.467 -5.557 1.00 95.12 95 GLU A C 1
ATOM 790 O O . GLU A 1 95 ? 13.515 -10.190 -4.959 1.00 95.12 95 GLU A O 1
ATOM 795 N N . ILE A 1 96 ? 11.278 -10.070 -5.125 1.00 95.19 96 ILE A N 1
ATOM 796 C CA . ILE A 1 96 ? 11.063 -9.297 -3.897 1.00 95.19 96 ILE A CA 1
ATOM 797 C C . ILE A 1 96 ? 10.254 -10.162 -2.932 1.00 95.19 96 ILE A C 1
ATOM 799 O O . ILE A 1 96 ? 9.034 -10.255 -3.069 1.00 95.19 96 ILE A O 1
ATOM 803 N N . ASP A 1 97 ? 10.938 -10.748 -1.949 1.00 91.50 97 ASP A N 1
ATOM 804 C CA . ASP A 1 97 ? 10.328 -11.639 -0.952 1.00 91.50 97 ASP A CA 1
ATOM 805 C C . ASP A 1 97 ? 10.276 -11.021 0.451 1.00 91.50 97 ASP A C 1
ATOM 807 O O . ASP A 1 97 ? 9.452 -11.398 1.285 1.00 91.50 97 ASP A O 1
ATOM 811 N N . GLN A 1 98 ? 11.157 -10.062 0.728 1.00 90.81 98 GLN A N 1
ATOM 812 C CA . GLN A 1 98 ? 11.278 -9.381 2.017 1.00 90.81 98 GLN A CA 1
ATOM 813 C C . GLN A 1 98 ? 11.568 -7.884 1.815 1.00 90.81 98 GLN A C 1
ATOM 815 O O . GLN A 1 98 ? 12.028 -7.478 0.745 1.00 90.81 98 GLN A O 1
ATOM 820 N N . PRO A 1 99 ? 11.299 -7.027 2.818 1.00 89.62 99 PRO A N 1
ATOM 821 C CA . PRO A 1 99 ? 11.367 -5.574 2.652 1.00 89.62 99 PRO A CA 1
ATOM 822 C C . PRO A 1 99 ? 12.702 -5.041 2.111 1.00 89.62 99 PRO A C 1
ATOM 824 O O . PRO A 1 99 ? 12.720 -4.104 1.313 1.00 89.62 99 PRO A O 1
ATOM 827 N N . GLU A 1 100 ? 13.831 -5.635 2.501 1.00 91.81 100 GLU A N 1
ATOM 828 C CA . GLU A 1 100 ? 15.154 -5.245 2.008 1.00 91.81 100 GLU A CA 1
ATOM 829 C C . GLU A 1 100 ? 15.350 -5.498 0.508 1.00 91.81 100 GLU A C 1
ATOM 831 O O . GLU A 1 100 ? 16.169 -4.824 -0.121 1.00 91.81 100 GLU A O 1
ATOM 836 N N . ASP A 1 101 ? 14.602 -6.428 -0.086 1.00 94.19 101 ASP A N 1
ATOM 837 C CA . ASP A 1 101 ? 14.725 -6.759 -1.504 1.00 94.19 101 ASP A CA 1
ATOM 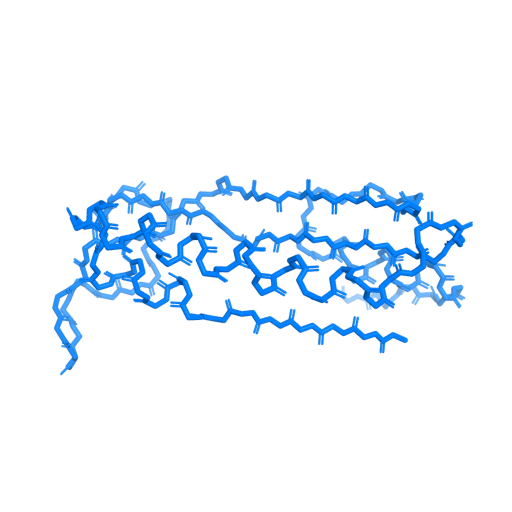838 C C . ASP A 1 101 ? 14.203 -5.632 -2.395 1.00 94.19 101 ASP A C 1
ATOM 840 O O . ASP A 1 101 ? 14.697 -5.465 -3.504 1.00 94.19 101 ASP A O 1
ATOM 844 N N . VAL A 1 102 ? 13.309 -4.774 -1.890 1.00 94.38 102 VAL A N 1
ATOM 845 C CA . VAL A 1 102 ? 12.884 -3.550 -2.590 1.00 94.38 102 VAL A CA 1
ATOM 846 C C . VAL A 1 102 ? 14.070 -2.607 -2.796 1.00 94.38 102 VAL A C 1
ATOM 848 O O . VAL A 1 102 ? 14.263 -2.044 -3.872 1.00 94.38 102 VAL A O 1
ATOM 851 N N . ALA A 1 103 ? 14.902 -2.425 -1.767 1.00 93.12 103 ALA A N 1
ATOM 852 C CA . ALA A 1 103 ? 16.101 -1.605 -1.900 1.00 93.12 103 ALA A CA 1
ATOM 853 C C . ALA A 1 103 ? 17.096 -2.260 -2.866 1.00 93.12 103 ALA A C 1
ATOM 855 O O . ALA A 1 103 ? 17.696 -1.571 -3.692 1.00 93.12 103 ALA A O 1
ATOM 856 N N . LYS A 1 104 ? 17.235 -3.591 -2.802 1.00 94.19 104 LYS A N 1
ATOM 857 C CA . LYS A 1 104 ? 18.123 -4.332 -3.701 1.00 94.19 104 LYS A CA 1
ATOM 858 C C . LYS A 1 104 ? 17.669 -4.256 -5.160 1.00 94.19 104 LYS A C 1
ATOM 860 O O . LYS A 1 104 ? 18.507 -4.028 -6.025 1.00 94.19 104 LYS A O 1
ATOM 865 N N . SER A 1 105 ? 16.372 -4.362 -5.439 1.00 94.75 105 SER A N 1
ATOM 866 C CA . SER A 1 105 ? 15.840 -4.263 -6.801 1.00 94.75 105 SER A CA 1
ATOM 867 C C . SER A 1 105 ? 16.087 -2.879 -7.408 1.00 94.75 105 SER A C 1
ATOM 869 O O . SER A 1 105 ? 16.391 -2.758 -8.591 1.00 94.75 105 SER A O 1
ATOM 871 N N . ILE A 1 106 ? 16.006 -1.818 -6.596 1.00 93.56 106 ILE A N 1
ATOM 872 C CA . ILE A 1 106 ? 16.318 -0.449 -7.032 1.00 93.56 106 ILE A CA 1
ATOM 873 C C . ILE A 1 106 ? 17.816 -0.297 -7.327 1.00 93.56 106 ILE A C 1
ATOM 875 O O . ILE A 1 106 ? 18.184 0.308 -8.333 1.00 93.56 106 ILE A O 1
ATOM 879 N N . LEU A 1 107 ? 18.686 -0.820 -6.456 1.00 93.50 107 LEU A N 1
ATOM 880 C CA . LEU A 1 107 ? 20.138 -0.761 -6.657 1.00 93.50 107 LEU A CA 1
ATOM 881 C C . LEU A 1 107 ? 20.571 -1.546 -7.901 1.00 93.50 107 LEU A C 1
ATOM 883 O O . LEU A 1 107 ? 21.353 -1.016 -8.690 1.00 93.50 107 LEU A O 1
ATOM 887 N N . ASP A 1 108 ? 20.015 -2.743 -8.100 1.00 92.81 108 ASP A N 1
ATOM 888 C CA . ASP A 1 108 ? 20.251 -3.591 -9.274 1.00 92.81 108 ASP A CA 1
ATOM 889 C C . ASP A 1 108 ? 19.919 -2.857 -10.575 1.00 92.81 108 ASP A C 1
ATOM 891 O O . ASP A 1 108 ? 20.765 -2.734 -11.461 1.00 92.81 108 ASP A O 1
ATOM 895 N N . HIS A 1 109 ? 18.728 -2.250 -10.637 1.00 92.50 109 HIS A N 1
ATOM 896 C CA . HIS A 1 109 ? 18.273 -1.487 -11.797 1.00 92.50 109 HIS A CA 1
ATOM 897 C C . HIS A 1 109 ? 19.240 -0.356 -12.189 1.00 92.50 109 HIS A C 1
ATOM 899 O O . HIS A 1 109 ? 19.463 -0.100 -13.373 1.00 92.50 109 HIS A O 1
ATOM 905 N N . TYR A 1 110 ? 19.847 0.316 -11.207 1.00 92.44 110 TYR A N 1
ATOM 906 C CA . TYR A 1 110 ? 20.824 1.381 -11.452 1.00 92.44 110 TYR A CA 1
ATOM 907 C C . TYR A 1 110 ? 22.277 0.883 -11.577 1.00 92.44 110 TYR A C 1
ATOM 909 O O . TYR A 1 110 ? 23.183 1.699 -11.770 1.00 92.44 110 TYR A O 1
ATOM 917 N N . GLY A 1 111 ? 22.519 -0.429 -11.494 1.00 92.44 111 GLY A N 1
ATOM 918 C CA . GLY A 1 111 ? 23.849 -1.034 -11.587 1.00 92.44 111 GLY A CA 1
ATOM 919 C C . GLY A 1 111 ? 24.753 -0.737 -10.387 1.00 92.44 111 GLY A C 1
ATOM 920 O O . GLY A 1 111 ? 25.974 -0.662 -10.544 1.00 92.44 111 GLY A O 1
ATOM 921 N N . TYR A 1 112 ? 24.173 -0.515 -9.205 1.00 92.19 112 TYR A N 1
ATOM 922 C CA . TYR A 1 112 ? 24.915 -0.289 -7.966 1.00 92.19 112 TYR A CA 1
ATOM 923 C C . TYR A 1 112 ? 25.212 -1.602 -7.231 1.00 92.19 112 TYR A C 1
ATOM 925 O O . TYR A 1 112 ? 24.392 -2.514 -7.204 1.00 92.19 112 TYR A O 1
ATOM 933 N N . GLU A 1 113 ? 26.380 -1.676 -6.587 1.00 87.94 113 GLU A N 1
ATOM 934 C CA . GLU A 1 113 ? 26.722 -2.784 -5.688 1.00 87.94 113 GLU A CA 1
ATOM 935 C C . GLU A 1 113 ? 25.896 -2.728 -4.394 1.00 87.94 113 GLU A C 1
ATOM 937 O O . GLU A 1 113 ? 25.560 -1.650 -3.890 1.00 87.94 113 GLU A O 1
ATOM 942 N N . TYR A 1 114 ? 25.613 -3.898 -3.821 1.00 83.56 114 TYR A N 1
ATOM 943 C CA . TYR A 1 114 ? 24.930 -3.997 -2.536 1.00 83.56 114 TYR A CA 1
ATOM 944 C C . TYR A 1 114 ? 25.889 -3.695 -1.382 1.00 83.56 114 TYR A C 1
ATOM 946 O O . TYR A 1 114 ? 26.964 -4.294 -1.314 1.00 83.56 114 TYR A O 1
ATOM 954 N N . PRO A 1 115 ? 25.516 -2.819 -0.438 1.00 78.12 115 PRO A N 1
ATOM 955 C CA . PRO A 1 115 ? 26.284 -2.666 0.786 1.00 78.12 115 PRO A CA 1
ATOM 956 C C . PRO A 1 115 ? 26.223 -3.965 1.606 1.00 78.12 115 PRO A C 1
ATOM 958 O O . PRO A 1 115 ? 25.142 -4.432 1.962 1.00 78.12 115 PRO A O 1
ATOM 961 N N . GLU A 1 116 ? 27.383 -4.546 1.917 1.00 77.25 116 GLU A N 1
ATOM 962 C CA . GLU A 1 116 ? 27.491 -5.606 2.924 1.00 77.25 116 GLU A CA 1
ATOM 963 C C . GLU A 1 116 ? 27.389 -4.961 4.317 1.00 77.25 116 GLU A C 1
ATOM 965 O O . GLU A 1 116 ? 28.203 -4.100 4.671 1.00 77.25 116 GLU A O 1
ATOM 970 N N . HIS A 1 117 ? 26.357 -5.330 5.080 1.00 61.75 117 HIS A N 1
ATOM 971 C CA . HIS A 1 117 ? 26.114 -4.871 6.453 1.00 61.75 117 HIS A CA 1
ATOM 972 C C . HIS A 1 117 ? 26.471 -5.947 7.478 1.00 61.75 117 HIS A C 1
ATOM 974 O O . HIS A 1 117 ? 26.139 -7.130 7.234 1.00 61.75 117 HIS A O 1
#

Foldseek 3Di:
DDDDDDCPLVVCCFAPVVVVVVNVVVVVVVVVVVVVVCVPPDPVDLDKDKDKDLFAKDFPPPAPDAPDDQQDPVGGTGMDTHHDMDIDIDNQPFDDDHPVSVVVSVCVVVVHDDDDD

Radius of gyration: 16.95 Å; chains: 1; bounding box: 45×22×48 Å

pLDDT: mean 92.9, std 5.87, range [61.75, 98.38]

Secondary structure (DSSP, 8-state):
-------HHHHHHHHHTT-HHHHHHHHHHHHHHHHHHHTTS-TTS---EEEE-S-EEEETT-SSS--S-SEETTEE--EEEES---EEEES--S---SHHHHHHHHHHHTTPPPPP-

Sequence (117 aa):
FFAVVFMQLDRVSHFYWNDKDLILEWYRKMDEVLGELLEHYDFDSDEPLIVLSDHGFAEFGQGRVQTLPEETPHGKLEGDHHEDAVLITKNVDFEIDQPEDVAKSILDHYGYEYPEH